Protein AF-A0A8E1W7G9-F1 (afdb_monomer_lite)

pLDDT: mean 85.46, std 12.05, range [45.72, 98.06]

Organism: NCBI:txid2576905

Radius of gyration: 17.55 Å; chains: 1; bounding box: 37×43×34 Å

Sequence (128 aa):
MPQLGGVRKCSQKAKGWPQDSWRAKEFGDQQYVHAIGFNVNEDTRITRDSAYSMGGQRIPTYPIYEWGWSRQDCIDYLYRELGVVWPKSCCRHCPYAGCQAGWPEQLARFATLPTEAAQHIIDEYVCL

Secondary structure (DSSP, 8-state):
------S-HHHIIIIIHHHHHHHHHHTTT--EEEE----TT-HHHHHHHHT--TTTTEEEE-HHHHTT--HHHHHHHHHHHHSS-PPPP--TT-TT---GGGHHHHHHHHHH-HHHHHHHHHHHHHH-

Structure (mmCIF, N/CA/C/O backbone):
data_AF-A0A8E1W7G9-F1
#
_entry.id   AF-A0A8E1W7G9-F1
#
loop_
_atom_site.group_PDB
_atom_site.id
_atom_site.type_symbol
_atom_site.label_atom_id
_atom_site.label_alt_id
_atom_site.label_comp_id
_atom_site.label_asym_id
_atom_site.label_entity_id
_atom_site.label_seq_id
_atom_site.pdbx_PDB_ins_code
_atom_site.Cartn_x
_atom_site.Cartn_y
_atom_site.Cartn_z
_atom_site.occupancy
_atom_site.B_iso_or_equiv
_atom_site.auth_seq_id
_atom_site.auth_comp_id
_atom_site.auth_asym_id
_atom_site.auth_atom_id
_atom_site.pdbx_PDB_model_num
ATOM 1 N N . MET A 1 1 ? 8.534 -22.948 7.231 1.00 45.72 1 MET A N 1
ATOM 2 C CA . MET A 1 1 ? 8.247 -22.593 5.828 1.00 45.72 1 MET A CA 1
ATOM 3 C C . MET A 1 1 ? 9.268 -21.547 5.430 1.00 45.72 1 MET A C 1
ATOM 5 O O . MET A 1 1 ? 9.311 -20.542 6.139 1.00 45.72 1 MET A O 1
ATOM 9 N N . PRO A 1 2 ? 10.141 -21.777 4.435 1.00 47.91 2 PRO A N 1
ATOM 10 C CA . PRO A 1 2 ? 11.004 -20.705 3.957 1.00 47.91 2 PRO A CA 1
ATOM 11 C C . PRO A 1 2 ? 10.115 -19.537 3.503 1.00 47.91 2 PRO A C 1
ATOM 13 O O . PRO A 1 2 ? 8.988 -19.739 3.077 1.00 47.91 2 PRO A O 1
ATOM 16 N N . GLN A 1 3 ? 10.561 -18.314 3.762 1.00 60.53 3 GLN A N 1
ATOM 17 C CA . GLN A 1 3 ? 9.898 -17.063 3.371 1.00 60.53 3 GLN A CA 1
ATOM 18 C C . GLN A 1 3 ? 10.982 -16.095 2.887 1.00 60.53 3 GLN A C 1
ATOM 20 O O . GLN A 1 3 ? 10.979 -14.905 3.212 1.00 60.53 3 GLN A O 1
ATOM 25 N N . LEU A 1 4 ? 11.994 -16.619 2.187 1.00 54.44 4 LEU A N 1
ATOM 26 C CA . LEU A 1 4 ? 13.145 -15.828 1.763 1.00 54.44 4 LEU A CA 1
ATOM 27 C C . LEU A 1 4 ? 12.747 -15.014 0.535 1.00 54.44 4 LEU A C 1
ATOM 29 O O . LEU A 1 4 ? 13.006 -15.370 -0.612 1.00 54.44 4 LEU A O 1
ATOM 33 N N . GLY A 1 5 ? 12.083 -13.891 0.797 1.00 56.75 5 GLY A N 1
ATOM 34 C CA . GLY A 1 5 ? 11.825 -12.874 -0.203 1.00 56.75 5 GLY A CA 1
ATOM 35 C C . GLY A 1 5 ? 13.154 -12.320 -0.706 1.00 56.75 5 GLY A C 1
ATOM 36 O O . GLY A 1 5 ? 13.765 -11.490 -0.039 1.00 56.75 5 GLY A O 1
ATOM 37 N N . GLY A 1 6 ? 13.590 -12.781 -1.881 1.00 63.56 6 GLY A N 1
ATOM 38 C CA . GLY A 1 6 ? 14.741 -12.232 -2.599 1.00 63.56 6 GLY A CA 1
ATOM 39 C C . GLY A 1 6 ? 14.489 -10.796 -3.083 1.00 63.56 6 GLY A C 1
ATOM 40 O O . GLY A 1 6 ? 13.800 -9.999 -2.449 1.00 63.56 6 GLY A O 1
ATOM 41 N N . VAL A 1 7 ? 14.971 -10.438 -4.275 1.00 69.00 7 VAL A N 1
ATOM 42 C CA . VAL A 1 7 ? 14.906 -9.053 -4.808 1.00 69.00 7 VAL A CA 1
ATOM 43 C C . VAL A 1 7 ? 13.499 -8.570 -5.236 1.00 69.00 7 VAL A C 1
ATOM 45 O O . VAL A 1 7 ? 13.355 -7.643 -6.030 1.00 69.00 7 VAL A O 1
ATOM 48 N N . ARG A 1 8 ? 12.427 -9.193 -4.723 1.00 76.00 8 ARG A N 1
ATOM 49 C CA . ARG A 1 8 ? 11.014 -8.800 -4.908 1.00 76.00 8 ARG A CA 1
ATOM 50 C C . ARG A 1 8 ? 10.571 -8.657 -6.376 1.00 76.00 8 ARG A C 1
ATOM 52 O O . ARG A 1 8 ? 9.689 -7.849 -6.675 1.00 76.00 8 ARG A O 1
ATOM 59 N N . LYS A 1 9 ? 11.128 -9.469 -7.288 1.00 78.62 9 LYS A N 1
ATOM 60 C CA . LYS A 1 9 ? 10.848 -9.422 -8.743 1.00 78.62 9 LYS A CA 1
ATOM 61 C C . LYS A 1 9 ? 9.352 -9.503 -9.066 1.00 78.62 9 LYS A C 1
ATOM 63 O O . LYS A 1 9 ? 8.875 -8.754 -9.911 1.00 78.62 9 LYS A O 1
ATOM 68 N N . CYS A 1 10 ? 8.604 -10.364 -8.367 1.00 80.19 10 CYS A N 1
ATOM 69 C CA . CYS A 1 10 ? 7.154 -10.491 -8.551 1.00 80.19 10 CYS A CA 1
ATOM 70 C C . CYS A 1 10 ? 6.424 -9.173 -8.245 1.00 80.19 10 CYS A C 1
ATOM 72 O O . CYS A 1 10 ? 5.656 -8.690 -9.069 1.00 80.19 10 CYS A O 1
ATOM 74 N N . SER A 1 11 ? 6.724 -8.527 -7.112 1.00 81.75 11 SER A N 1
ATOM 75 C CA . SER A 1 11 ? 6.103 -7.243 -6.764 1.00 81.75 11 SER A CA 1
ATOM 76 C C . SER A 1 11 ? 6.441 -6.147 -7.776 1.00 81.75 11 SER A C 1
ATOM 78 O O . SER A 1 11 ? 5.577 -5.336 -8.097 1.00 81.75 11 SER A O 1
ATOM 80 N N . GLN A 1 12 ? 7.672 -6.121 -8.295 1.00 85.06 12 GLN A N 1
ATOM 81 C CA . GLN A 1 12 ? 8.062 -5.157 -9.326 1.00 85.06 12 GLN A CA 1
ATOM 82 C C . GLN A 1 12 ? 7.280 -5.387 -10.626 1.00 85.06 12 GLN A C 1
ATOM 84 O O . GLN A 1 12 ? 6.678 -4.453 -11.141 1.00 85.06 12 GLN A O 1
ATOM 89 N N . LYS A 1 13 ? 7.204 -6.631 -11.114 1.00 87.00 13 LYS A N 1
ATOM 90 C CA . LYS A 1 13 ? 6.499 -6.968 -12.363 1.00 87.00 13 LYS A CA 1
ATOM 91 C C . LYS A 1 13 ? 4.979 -6.834 -12.267 1.00 87.00 13 LYS A C 1
ATOM 93 O O . LYS A 1 13 ? 4.358 -6.357 -13.204 1.00 87.00 13 LYS A O 1
ATOM 98 N N . ALA A 1 14 ? 4.378 -7.271 -11.162 1.00 86.81 14 ALA A N 1
ATOM 99 C CA . ALA A 1 14 ? 2.923 -7.357 -11.021 1.00 86.81 14 ALA A CA 1
ATOM 100 C C . ALA A 1 14 ? 2.285 -6.105 -10.400 1.00 86.81 14 ALA A C 1
ATOM 102 O O . ALA A 1 14 ? 1.073 -5.935 -10.489 1.00 86.81 14 ALA A O 1
ATOM 103 N N . LYS A 1 15 ? 3.071 -5.243 -9.737 1.00 86.69 15 LYS A N 1
ATOM 104 C CA . LYS A 1 15 ? 2.570 -4.003 -9.119 1.00 86.69 15 LYS A CA 1
ATOM 105 C C . LYS A 1 15 ? 3.291 -2.773 -9.644 1.00 86.69 15 LYS A C 1
ATOM 107 O O . LYS A 1 15 ? 2.623 -1.864 -10.111 1.00 86.69 15 LYS A O 1
ATOM 112 N N . GLY A 1 16 ? 4.625 -2.764 -9.578 1.00 90.06 16 GLY A N 1
ATOM 113 C CA . GLY A 1 16 ? 5.439 -1.616 -9.991 1.00 90.06 16 GLY A CA 1
ATOM 114 C C . GLY A 1 16 ? 5.206 -1.252 -11.455 1.00 90.06 16 GLY A C 1
ATOM 115 O O . GLY A 1 16 ? 4.624 -0.214 -11.742 1.00 90.06 16 GLY A O 1
ATOM 116 N N . TRP A 1 17 ? 5.543 -2.167 -12.366 1.00 93.56 17 TRP A N 1
ATOM 117 C CA . TRP A 1 17 ? 5.480 -1.926 -13.808 1.00 93.56 17 TRP A CA 1
ATOM 118 C C . TRP A 1 17 ? 4.085 -1.516 -14.319 1.00 93.56 17 TRP A C 1
ATOM 120 O O . TRP A 1 17 ? 4.011 -0.522 -15.041 1.00 93.56 17 TRP A O 1
ATOM 130 N N . PRO A 1 18 ? 2.968 -2.178 -13.942 1.00 95.50 18 PRO A N 1
ATOM 131 C CA . PRO A 1 18 ? 1.643 -1.745 -14.380 1.00 95.50 18 PRO A CA 1
ATOM 132 C C . PRO A 1 18 ? 1.268 -0.359 -13.853 1.00 95.50 18 PRO A C 1
ATOM 134 O O . PRO A 1 18 ? 0.684 0.433 -14.586 1.00 95.50 18 PRO A O 1
ATOM 137 N N . GLN A 1 19 ? 1.620 -0.046 -12.601 1.00 92.44 19 GLN A N 1
ATOM 138 C CA . GLN A 1 19 ? 1.343 1.267 -12.025 1.00 92.44 19 GLN A CA 1
ATOM 139 C C . GLN A 1 19 ? 2.187 2.366 -12.677 1.00 92.44 19 GLN A C 1
ATOM 141 O O . GLN A 1 19 ? 1.657 3.437 -12.959 1.00 92.44 19 GLN A O 1
ATOM 146 N N . ASP A 1 20 ? 3.472 2.108 -12.932 1.00 91.88 20 ASP A N 1
ATOM 147 C CA . ASP A 1 20 ? 4.364 3.039 -13.632 1.00 91.88 20 ASP A CA 1
ATOM 148 C C . ASP A 1 20 ? 3.878 3.293 -15.060 1.00 91.88 20 ASP A C 1
ATOM 150 O O . ASP A 1 20 ? 3.749 4.443 -15.473 1.00 91.88 20 ASP A O 1
ATOM 154 N N . SER A 1 21 ? 3.527 2.227 -15.784 1.00 94.75 21 SER A N 1
ATOM 155 C CA . SER A 1 21 ? 3.038 2.309 -17.165 1.00 94.75 21 SER A CA 1
ATOM 156 C C . SER A 1 21 ? 1.725 3.080 -17.257 1.00 94.75 21 SER A C 1
ATOM 158 O O . SER A 1 21 ? 1.566 3.936 -18.124 1.00 94.75 21 SER A O 1
ATOM 160 N N . TRP A 1 22 ? 0.785 2.800 -16.350 1.00 95.81 22 TRP A N 1
ATOM 161 C CA . TRP A 1 22 ? -0.486 3.514 -16.294 1.00 95.81 22 TRP A CA 1
ATOM 162 C C . TRP A 1 22 ? -0.278 4.990 -15.948 1.00 95.81 22 TRP A C 1
ATOM 164 O O . TRP A 1 22 ? -0.779 5.849 -16.661 1.00 95.81 22 TRP A O 1
ATOM 174 N N . ARG A 1 23 ? 0.532 5.310 -14.930 1.00 92.06 23 ARG A N 1
ATOM 175 C CA . ARG A 1 23 ? 0.832 6.707 -14.574 1.00 92.06 23 ARG A CA 1
ATOM 176 C C . ARG A 1 23 ? 1.467 7.483 -15.723 1.00 92.06 23 ARG A C 1
ATOM 178 O O . ARG A 1 23 ? 1.038 8.598 -15.994 1.00 92.06 23 ARG A O 1
ATOM 185 N N . ALA A 1 24 ? 2.460 6.899 -16.395 1.00 91.75 24 ALA A N 1
ATOM 186 C CA . ALA A 1 24 ? 3.127 7.537 -17.527 1.00 91.75 24 ALA A CA 1
ATOM 187 C C . ALA A 1 24 ? 2.144 7.829 -18.670 1.00 91.75 24 ALA A C 1
ATOM 189 O O . ALA A 1 24 ? 2.229 8.875 -19.304 1.00 91.75 24 ALA A O 1
ATOM 190 N N . LYS A 1 25 ? 1.188 6.923 -18.902 1.00 95.56 25 LYS A N 1
ATOM 191 C CA . LYS A 1 25 ? 0.142 7.100 -19.908 1.00 95.56 25 LYS A CA 1
ATOM 192 C C . LYS A 1 25 ? -0.883 8.168 -19.514 1.00 95.56 25 LYS A C 1
ATOM 194 O O . LYS A 1 25 ? -1.246 8.977 -20.359 1.00 95.56 25 LYS A O 1
ATOM 199 N N . GLU A 1 26 ? -1.382 8.137 -18.281 1.00 95.75 26 GLU A N 1
ATOM 200 C CA . GLU A 1 26 ? -2.510 8.983 -17.872 1.00 95.75 26 GLU A CA 1
ATOM 201 C C . GLU A 1 26 ? -2.089 10.399 -17.464 1.00 95.75 26 GLU A C 1
ATOM 203 O O . GLU A 1 26 ? -2.806 11.352 -17.752 1.00 95.75 26 GLU A O 1
ATOM 208 N N . PHE A 1 27 ? -0.936 10.554 -16.806 1.00 93.19 27 PHE A N 1
ATOM 209 C CA . PHE A 1 27 ? -0.477 11.852 -16.298 1.00 93.19 27 PHE A CA 1
ATOM 210 C C . PHE A 1 27 ? 0.701 12.428 -17.087 1.00 93.19 27 PHE A C 1
ATOM 212 O O . PHE A 1 27 ? 0.868 13.646 -17.123 1.00 93.19 27 PHE A O 1
ATOM 219 N N . GLY A 1 28 ? 1.523 11.589 -17.728 1.00 90.81 28 GLY A N 1
ATOM 220 C CA . GLY A 1 28 ? 2.761 12.041 -18.367 1.00 90.81 28 GLY A CA 1
ATOM 221 C C . GLY A 1 28 ? 3.633 12.830 -17.383 1.00 90.81 28 GLY A C 1
ATOM 222 O O . GLY A 1 28 ? 3.946 12.340 -16.298 1.00 90.81 28 GLY A O 1
ATOM 223 N N . ASP A 1 29 ? 3.972 14.069 -17.744 1.00 91.31 29 ASP A N 1
ATOM 224 C CA . ASP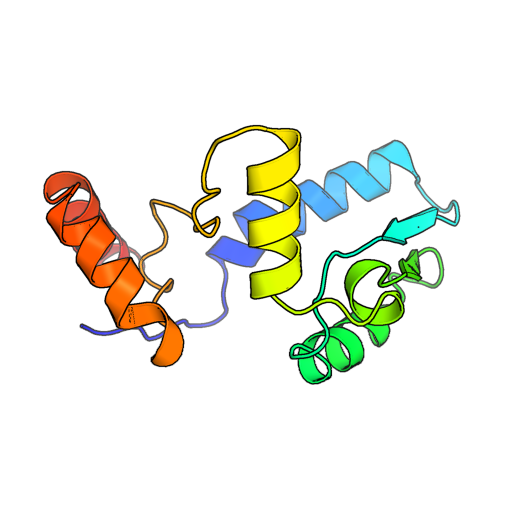 A 1 29 ? 4.773 14.981 -16.915 1.00 91.31 29 ASP A CA 1
ATOM 225 C C . ASP A 1 29 ? 3.947 15.850 -15.950 1.00 91.31 29 ASP A C 1
ATOM 227 O O . ASP A 1 29 ? 4.499 16.696 -15.243 1.00 91.31 29 ASP A O 1
ATOM 231 N N . GLN A 1 30 ? 2.624 15.681 -15.909 1.00 94.38 30 GLN A N 1
ATOM 232 C CA . GLN A 1 30 ? 1.762 16.479 -15.041 1.00 94.38 30 GLN A CA 1
ATOM 233 C C . GLN A 1 30 ? 1.951 16.111 -13.569 1.00 94.38 30 GLN A C 1
ATOM 235 O O . GLN A 1 30 ? 2.142 14.948 -13.208 1.00 94.38 30 GLN A O 1
ATOM 240 N N . GLN A 1 31 ? 1.834 17.116 -12.700 1.00 94.81 31 GLN A N 1
ATOM 241 C CA . GLN A 1 31 ? 1.773 16.872 -11.266 1.00 94.81 31 GLN A CA 1
ATOM 242 C C . GLN A 1 31 ? 0.440 16.232 -10.875 1.00 94.81 31 GLN A C 1
ATOM 244 O O . GLN A 1 31 ? -0.613 16.603 -11.391 1.00 94.81 31 GLN A O 1
ATOM 249 N N . TYR A 1 32 ? 0.479 15.301 -9.923 1.00 94.25 32 TYR A N 1
ATOM 250 C CA . TYR A 1 32 ? -0.709 14.608 -9.434 1.00 94.25 32 TYR A CA 1
ATOM 251 C C . TYR A 1 32 ? -0.644 14.356 -7.929 1.00 94.25 32 TYR A C 1
ATOM 253 O O . TYR A 1 32 ? 0.418 14.091 -7.356 1.00 94.25 32 TYR A O 1
ATOM 261 N N . VAL A 1 33 ? -1.816 14.391 -7.293 1.00 94.50 33 VAL A N 1
ATOM 262 C CA . VAL A 1 33 ? -1.981 13.985 -5.896 1.00 94.50 33 VAL A CA 1
ATOM 263 C C . VAL A 1 33 ? -2.076 12.467 -5.830 1.00 94.50 33 VAL A C 1
ATOM 265 O O . VAL A 1 33 ? -2.894 11.851 -6.510 1.00 94.50 33 V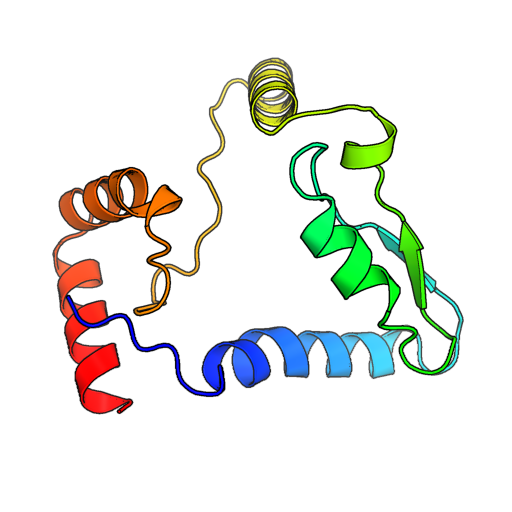AL A O 1
ATOM 268 N N . HIS A 1 34 ? -1.250 11.857 -4.986 1.00 95.06 34 HIS A N 1
ATOM 269 C CA . HIS A 1 34 ? -1.257 10.421 -4.746 1.00 95.06 34 HIS A CA 1
ATOM 270 C C . HIS A 1 34 ? -1.605 10.146 -3.283 1.00 95.06 34 HIS A C 1
ATOM 272 O O . HIS A 1 34 ? -0.723 10.092 -2.425 1.00 95.06 34 HIS A O 1
ATOM 278 N N . ALA A 1 35 ? -2.896 9.940 -3.022 1.00 96.50 35 ALA A N 1
ATOM 279 C CA . ALA A 1 35 ? -3.391 9.569 -1.704 1.00 96.50 35 ALA A CA 1
ATOM 280 C C . ALA A 1 35 ? -3.103 8.092 -1.402 1.00 96.50 35 ALA A C 1
ATOM 282 O O . ALA A 1 35 ? -3.504 7.207 -2.162 1.00 96.50 35 ALA A O 1
ATOM 283 N N . ILE A 1 36 ? -2.432 7.818 -0.281 1.00 95.88 36 ILE A N 1
ATOM 284 C CA . ILE A 1 36 ? -2.142 6.458 0.190 1.00 95.88 36 ILE A CA 1
ATOM 285 C C . ILE A 1 36 ? -2.705 6.261 1.600 1.00 95.88 36 ILE A C 1
ATOM 287 O O . ILE A 1 36 ? -2.426 7.027 2.518 1.00 95.88 36 ILE A O 1
ATOM 291 N N . GLY A 1 37 ? -3.480 5.191 1.786 1.00 95.25 37 GLY A N 1
ATOM 292 C CA . GLY A 1 37 ? -4.140 4.859 3.052 1.00 95.25 37 GLY A CA 1
ATOM 293 C C . GLY A 1 37 ? -3.239 4.163 4.076 1.00 95.25 37 GLY A C 1
ATOM 294 O O . GLY A 1 37 ? -3.554 3.049 4.490 1.00 95.25 37 GLY A O 1
ATOM 295 N N . PHE A 1 38 ? -2.119 4.780 4.464 1.00 96.69 38 PHE A N 1
ATOM 296 C CA . PHE A 1 38 ? -1.358 4.343 5.642 1.00 96.69 38 PHE A CA 1
ATOM 297 C C . PHE A 1 38 ? -2.063 4.787 6.925 1.00 96.69 38 PHE A C 1
ATOM 299 O O . PHE A 1 38 ? -2.553 5.909 6.994 1.00 96.69 38 PHE A O 1
ATOM 306 N N . ASN A 1 39 ? -2.121 3.906 7.924 1.00 96.19 39 ASN A N 1
ATOM 307 C CA . ASN A 1 39 ? -2.718 4.209 9.229 1.00 96.19 39 ASN A CA 1
ATOM 308 C C . ASN A 1 39 ? -1.681 4.773 10.217 1.00 96.19 39 ASN A C 1
ATOM 310 O O . ASN A 1 39 ? -0.482 4.746 9.939 1.00 96.19 39 ASN A O 1
ATOM 314 N N . VAL A 1 40 ? -2.124 5.247 11.386 1.00 97.44 40 VAL A N 1
ATOM 315 C CA . VAL A 1 40 ? -1.244 5.882 12.396 1.00 97.44 40 VAL A CA 1
ATOM 316 C C . VAL A 1 40 ? -0.071 5.025 12.867 1.00 97.44 40 VAL A C 1
ATOM 318 O O . VAL A 1 40 ? 0.949 5.563 13.280 1.00 97.44 40 VAL A O 1
ATOM 321 N N . ASN A 1 41 ? 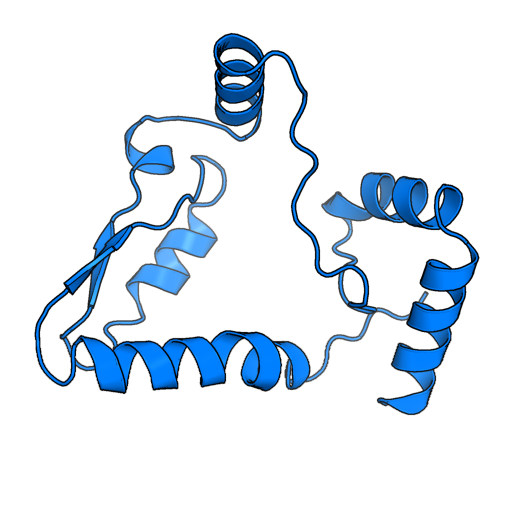-0.171 3.700 12.760 1.00 96.06 41 ASN A N 1
ATOM 322 C CA . ASN A 1 41 ? 0.884 2.773 13.176 1.00 96.06 41 ASN A CA 1
ATOM 323 C C . ASN A 1 41 ? 1.882 2.445 12.043 1.00 96.06 41 ASN A C 1
ATOM 325 O O . ASN A 1 41 ? 2.573 1.428 12.104 1.00 96.06 41 ASN A O 1
ATOM 329 N N . GLU A 1 42 ? 1.913 3.235 10.964 1.00 94.81 42 GLU A N 1
ATOM 330 C CA . GLU A 1 42 ? 2.708 2.976 9.753 1.00 94.81 42 GLU A CA 1
ATOM 331 C C . GLU A 1 42 ? 3.663 4.129 9.380 1.00 94.81 42 GLU A C 1
ATOM 333 O O . GLU A 1 42 ? 4.007 4.302 8.207 1.00 94.81 42 GLU A O 1
ATOM 338 N N . ASP A 1 43 ? 4.146 4.887 10.367 1.00 95.12 43 ASP A N 1
ATOM 339 C CA . ASP A 1 43 ? 5.055 6.038 10.211 1.00 95.12 43 ASP A CA 1
ATOM 340 C C . ASP A 1 43 ? 6.303 5.715 9.362 1.00 95.12 43 ASP A C 1
ATOM 342 O O . ASP A 1 43 ? 6.692 6.461 8.456 1.00 95.12 43 ASP A O 1
ATOM 346 N N . THR A 1 44 ? 6.893 4.539 9.581 1.00 95.06 44 THR A N 1
ATOM 347 C CA . THR A 1 44 ? 8.082 4.090 8.847 1.00 95.06 44 THR A CA 1
ATOM 348 C C . THR A 1 44 ? 7.791 3.865 7.363 1.00 95.06 44 THR A C 1
ATOM 350 O O . THR A 1 44 ? 8.669 4.051 6.514 1.00 95.06 44 THR A O 1
ATOM 353 N N . ARG A 1 45 ? 6.554 3.477 7.019 1.00 93.88 45 ARG A N 1
ATOM 354 C CA . ARG A 1 45 ? 6.113 3.309 5.628 1.00 93.88 45 ARG A CA 1
ATOM 355 C C . ARG A 1 45 ? 5.885 4.661 4.970 1.00 93.88 45 ARG A C 1
ATOM 357 O O . ARG A 1 45 ? 6.315 4.819 3.834 1.00 93.88 45 ARG A O 1
ATOM 364 N N . ILE A 1 46 ? 5.291 5.612 5.690 1.00 96.56 46 ILE A N 1
ATOM 365 C CA . ILE A 1 46 ? 5.108 6.997 5.233 1.00 96.56 46 ILE A CA 1
ATOM 366 C C . ILE A 1 46 ? 6.461 7.642 4.939 1.00 96.56 46 ILE A C 1
ATOM 368 O O . ILE A 1 46 ? 6.658 8.184 3.859 1.00 96.56 46 ILE A O 1
ATOM 372 N N . THR A 1 47 ? 7.421 7.513 5.857 1.00 95.62 47 THR A N 1
ATOM 373 C CA . THR A 1 47 ? 8.771 8.078 5.700 1.00 95.62 47 THR A CA 1
ATOM 374 C C . THR A 1 47 ? 9.486 7.509 4.476 1.00 95.62 47 THR A C 1
ATOM 376 O O . THR A 1 47 ? 10.140 8.227 3.726 1.00 95.62 47 THR A O 1
ATOM 379 N N . ARG A 1 48 ? 9.358 6.197 4.244 1.00 94.12 48 ARG A N 1
ATOM 380 C CA . ARG A 1 48 ? 9.930 5.563 3.054 1.00 94.12 48 ARG A CA 1
ATOM 381 C C . ARG A 1 48 ? 9.214 6.002 1.779 1.00 94.12 48 ARG A C 1
ATOM 383 O O . ARG A 1 48 ? 9.867 6.190 0.762 1.00 94.12 48 ARG A O 1
ATOM 390 N N . ASP A 1 49 ? 7.892 6.108 1.819 1.00 94.81 49 ASP A N 1
ATOM 391 C CA . ASP A 1 49 ? 7.076 6.473 0.665 1.00 94.81 49 ASP A CA 1
ATOM 392 C C . ASP A 1 49 ? 7.282 7.934 0.237 1.00 94.81 49 ASP A C 1
ATOM 394 O O . ASP A 1 49 ? 7.408 8.216 -0.956 1.00 94.81 49 ASP A O 1
ATOM 398 N N . SER A 1 50 ? 7.396 8.852 1.200 1.00 92.31 50 SER A N 1
ATOM 399 C CA . SER A 1 50 ? 7.602 10.281 0.949 1.00 92.31 50 SER A CA 1
ATOM 400 C C . SER A 1 50 ? 8.951 10.586 0.298 1.00 92.31 50 SER A C 1
ATOM 402 O O . SER A 1 50 ? 9.071 11.581 -0.413 1.00 92.31 50 SER A O 1
ATOM 404 N N . ALA A 1 51 ? 9.946 9.712 0.471 1.00 91.00 51 ALA A N 1
ATOM 405 C CA . ALA A 1 51 ? 11.236 9.823 -0.203 1.00 91.00 51 ALA A CA 1
ATOM 406 C C . ALA A 1 51 ? 11.151 9.588 -1.728 1.00 91.00 51 ALA A C 1
ATOM 408 O O . ALA A 1 51 ? 12.081 9.942 -2.455 1.00 91.00 51 ALA A O 1
ATOM 409 N N . TYR A 1 52 ? 10.054 9.013 -2.239 1.00 86.88 52 TYR A N 1
ATOM 410 C CA . TYR A 1 52 ? 9.851 8.797 -3.673 1.00 86.88 52 TYR A CA 1
ATOM 411 C C . TYR A 1 52 ? 9.101 9.970 -4.318 1.00 86.88 52 TYR A C 1
ATOM 413 O O . TYR A 1 52 ? 7.868 10.029 -4.307 1.00 86.88 52 TYR A O 1
ATOM 421 N N . SER A 1 53 ? 9.857 10.872 -4.950 1.00 79.12 53 SER A N 1
ATOM 422 C CA . SER A 1 53 ? 9.326 12.048 -5.660 1.00 79.12 53 SER A CA 1
ATOM 423 C C . SER A 1 53 ? 8.883 11.771 -7.103 1.00 79.12 53 SER A C 1
ATOM 425 O O . SER A 1 53 ? 8.204 12.600 -7.705 1.00 79.12 53 SER A O 1
ATOM 427 N N . MET A 1 54 ? 9.254 10.615 -7.671 1.00 82.06 54 MET A N 1
ATOM 428 C CA . MET A 1 54 ? 8.951 10.206 -9.054 1.00 82.06 54 MET A CA 1
ATOM 429 C C . MET A 1 54 ? 9.359 11.230 -10.127 1.00 82.06 54 MET A C 1
ATOM 431 O O . MET A 1 54 ? 8.707 11.286 -11.155 1.00 82.06 54 MET A O 1
ATOM 435 N N . GLY A 1 55 ? 10.421 12.014 -9.898 1.00 80.81 55 GLY A N 1
ATOM 436 C CA . GLY A 1 55 ? 10.843 13.101 -10.798 1.00 80.81 55 GLY A CA 1
ATOM 437 C C . GLY A 1 55 ? 10.247 14.476 -10.459 1.00 80.81 55 GLY A C 1
ATOM 438 O O . GLY A 1 55 ? 10.517 15.444 -11.161 1.00 80.81 55 GLY A O 1
ATOM 439 N N . GLY A 1 56 ? 9.483 14.581 -9.364 1.00 85.81 56 GLY A N 1
ATOM 440 C CA . GLY A 1 56 ? 8.837 15.816 -8.899 1.00 85.81 56 GLY A CA 1
ATOM 441 C C . GLY A 1 56 ? 7.355 15.937 -9.273 1.00 85.81 56 GLY A C 1
ATOM 442 O O . GLY A 1 56 ? 6.683 16.867 -8.827 1.00 85.81 56 GLY A O 1
ATOM 443 N N . GLN A 1 57 ? 6.823 14.993 -10.053 1.00 91.25 57 GLN A N 1
ATOM 444 C CA . GLN A 1 57 ? 5.419 14.954 -10.471 1.00 91.25 57 GLN A CA 1
ATOM 445 C C . GLN A 1 57 ? 4.488 14.500 -9.338 1.00 91.25 57 GLN A C 1
ATOM 447 O O . GLN A 1 57 ? 3.320 14.880 -9.286 1.00 91.25 57 GLN A O 1
ATOM 452 N N . ARG A 1 58 ? 4.979 13.665 -8.419 1.00 93.88 58 ARG A N 1
ATOM 453 C CA . ARG A 1 58 ? 4.140 13.059 -7.383 1.00 93.88 58 ARG A CA 1
ATOM 454 C C . ARG A 1 58 ? 4.026 13.954 -6.149 1.00 93.88 58 ARG A C 1
ATOM 456 O O . ARG A 1 58 ? 5.031 14.244 -5.508 1.00 93.88 58 ARG A O 1
ATOM 463 N N . ILE A 1 59 ? 2.791 14.255 -5.747 1.00 95.00 59 ILE A N 1
ATOM 464 C CA . ILE A 1 59 ? 2.457 14.931 -4.487 1.00 95.00 59 ILE A CA 1
ATOM 465 C C . ILE A 1 59 ? 1.786 13.906 -3.550 1.00 95.00 59 ILE A C 1
ATOM 467 O O . ILE A 1 59 ? 0.597 13.619 -3.715 1.00 95.00 59 ILE A O 1
ATOM 471 N N . PRO A 1 60 ? 2.520 13.280 -2.611 1.00 95.56 60 PRO A N 1
ATOM 472 C CA . PRO A 1 60 ? 1.943 12.291 -1.700 1.00 95.56 60 PRO A CA 1
ATOM 473 C C . PRO A 1 60 ? 1.023 12.924 -0.649 1.00 95.56 60 PRO A C 1
ATOM 475 O O . PRO A 1 60 ? 1.353 13.970 -0.094 1.00 95.56 60 PRO A O 1
ATOM 478 N N . THR A 1 61 ? -0.081 12.248 -0.318 1.00 97.06 61 THR A N 1
ATOM 479 C CA . THR A 1 61 ? -0.938 12.577 0.840 1.00 97.06 61 THR A CA 1
ATOM 480 C C . THR A 1 61 ? -1.310 11.314 1.619 1.00 97.06 61 THR A C 1
ATOM 482 O O . THR A 1 61 ? -1.392 10.226 1.036 1.00 97.06 61 THR A O 1
ATOM 485 N N . TYR A 1 62 ? -1.549 11.437 2.934 1.00 97.62 62 TYR A N 1
ATOM 486 C CA . TYR A 1 62 ? -1.792 10.283 3.814 1.00 97.62 62 TYR A CA 1
ATOM 487 C C . TYR A 1 62 ? -3.040 10.474 4.693 1.00 97.62 62 TYR A C 1
ATOM 489 O O . TYR A 1 62 ? -2.927 10.551 5.918 1.00 97.62 62 TYR A O 1
ATOM 497 N N . PRO A 1 63 ? -4.256 10.502 4.110 1.00 97.94 63 PRO A N 1
ATOM 498 C CA . PRO A 1 63 ? -5.455 10.943 4.828 1.00 97.94 63 PRO A CA 1
ATOM 499 C C . PRO A 1 63 ? -5.781 10.124 6.082 1.00 97.94 63 PRO A C 1
ATOM 501 O O . PRO A 1 63 ? -6.116 10.682 7.116 1.00 97.94 63 PRO A O 1
ATOM 504 N N . ILE A 1 64 ? -5.643 8.795 6.021 1.00 97.81 64 ILE A N 1
ATOM 505 C CA . ILE A 1 64 ? -5.960 7.911 7.158 1.00 97.81 64 ILE A CA 1
ATOM 506 C C . ILE A 1 64 ? -5.017 8.169 8.345 1.00 97.81 64 ILE A C 1
ATOM 508 O O . ILE A 1 64 ? -5.448 8.150 9.497 1.00 97.81 64 ILE A O 1
ATOM 512 N N . TYR A 1 65 ? -3.745 8.450 8.065 1.00 98.00 65 TYR A N 1
ATOM 513 C CA . TYR A 1 65 ? -2.772 8.845 9.077 1.00 98.00 65 TYR A CA 1
ATOM 514 C C . TYR A 1 65 ? -3.109 10.226 9.651 1.00 98.00 65 TYR A C 1
ATOM 516 O O . TYR A 1 65 ? -3.139 10.392 10.867 1.00 98.00 65 TYR A O 1
ATOM 524 N N . GLU A 1 66 ? -3.416 11.197 8.786 1.00 97.31 66 GLU A N 1
ATOM 525 C CA . GLU A 1 66 ? -3.793 12.566 9.170 1.00 97.31 66 GLU A CA 1
ATOM 526 C C . GLU A 1 66 ? -5.066 12.606 10.031 1.00 97.31 66 GLU A C 1
ATOM 528 O O . GLU A 1 66 ? -5.173 13.425 10.941 1.00 97.31 66 GLU A O 1
ATOM 533 N N . TRP A 1 67 ? -6.012 11.693 9.797 1.00 97.62 67 TRP A N 1
ATOM 534 C CA . TRP A 1 67 ? -7.225 11.546 10.608 1.00 97.62 67 TRP A CA 1
ATOM 535 C C . TRP A 1 67 ? -6.982 10.893 11.969 1.00 97.62 67 TRP A C 1
ATOM 537 O O . TRP A 1 67 ? -7.899 10.833 12.787 1.00 97.62 67 TRP A O 1
ATOM 547 N N . GLY A 1 68 ? -5.778 10.382 12.227 1.00 97.88 68 GLY A N 1
ATOM 548 C CA . GLY A 1 68 ? -5.474 9.689 13.470 1.00 97.88 68 GLY A CA 1
ATOM 549 C C . GLY A 1 68 ? -6.031 8.261 13.531 1.00 97.88 68 GLY A C 1
ATOM 550 O O . GLY A 1 68 ? -6.151 7.708 14.620 1.00 97.88 68 GLY A O 1
ATOM 551 N N . TRP A 1 69 ? -6.389 7.653 12.394 1.00 98.06 69 TRP A N 1
ATOM 552 C CA . TRP A 1 69 ? -7.059 6.352 12.378 1.00 98.06 69 TRP A CA 1
ATOM 553 C C . TRP A 1 69 ? -6.070 5.194 12.428 1.00 98.06 69 TRP A C 1
ATOM 555 O O . TRP A 1 69 ? -5.110 5.115 11.656 1.00 98.06 69 TRP A O 1
ATOM 565 N N . SER A 1 70 ? -6.344 4.248 13.319 1.00 96.62 70 SER A N 1
ATOM 566 C C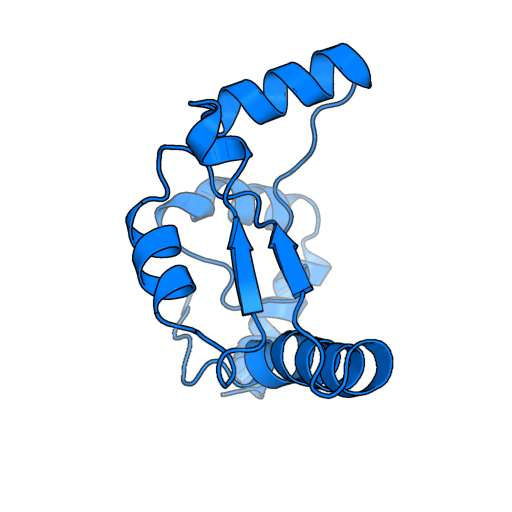A . SER A 1 70 ? -5.719 2.934 13.364 1.00 96.62 70 SER A CA 1
ATOM 567 C C . SER A 1 70 ? -6.372 1.971 12.370 1.00 96.62 70 SER A C 1
ATOM 569 O O . SER A 1 70 ? -7.385 2.254 11.728 1.00 96.62 70 SER A O 1
ATOM 571 N N . ARG A 1 71 ? -5.808 0.762 12.261 1.00 91.75 71 ARG A N 1
ATOM 572 C CA . ARG A 1 71 ? -6.447 -0.324 11.509 1.00 91.75 71 ARG A CA 1
ATOM 573 C C . ARG A 1 71 ? -7.843 -0.654 12.049 1.00 91.75 71 ARG A C 1
ATOM 575 O O . ARG A 1 71 ? -8.701 -1.010 11.245 1.00 91.75 71 ARG A O 1
ATOM 582 N N . GLN A 1 72 ? -8.042 -0.583 13.365 1.00 93.69 72 GLN A N 1
ATOM 583 C CA . GLN A 1 72 ? -9.323 -0.921 13.976 1.00 93.69 72 GLN A CA 1
ATOM 584 C C . GLN A 1 72 ? -10.380 0.125 13.623 1.00 93.69 72 GLN A C 1
ATOM 586 O O . GLN A 1 72 ? -11.448 -0.253 13.160 1.00 93.69 72 GLN A O 1
ATOM 591 N N . ASP A 1 73 ? -10.032 1.413 13.685 1.00 96.94 73 ASP A N 1
ATOM 592 C CA . ASP A 1 73 ? -10.941 2.506 13.306 1.00 96.94 73 ASP A CA 1
ATOM 593 C C . ASP A 1 73 ? -11.430 2.357 11.859 1.00 96.94 73 ASP A C 1
ATOM 595 O O . ASP A 1 73 ? -12.618 2.502 11.575 1.00 96.94 73 ASP A O 1
ATOM 599 N N . CYS A 1 74 ? -10.535 1.975 10.940 1.00 95.06 74 CYS A N 1
ATOM 600 C CA . CYS A 1 74 ? -10.904 1.682 9.555 1.00 95.06 74 CYS A CA 1
ATOM 601 C C . CYS A 1 74 ? -11.871 0.493 9.434 1.00 95.06 74 CYS A C 1
ATOM 603 O O . CYS A 1 74 ? -12.788 0.531 8.617 1.00 95.06 74 CYS A O 1
ATOM 605 N N . ILE A 1 75 ? -11.653 -0.581 10.200 1.00 94.31 75 ILE A N 1
ATOM 606 C CA . ILE A 1 75 ? -12.523 -1.766 10.175 1.00 94.31 75 ILE A CA 1
ATOM 607 C C . ILE A 1 75 ? -13.902 -1.416 10.736 1.00 94.31 75 ILE A C 1
ATOM 609 O O . ILE A 1 75 ? -14.905 -1.754 10.110 1.00 94.31 75 ILE A O 1
ATOM 613 N N . ASP A 1 76 ? -13.947 -0.707 11.861 1.00 96.06 76 ASP A N 1
ATOM 614 C CA . ASP A 1 76 ? -15.188 -0.302 12.521 1.00 96.06 76 ASP A CA 1
ATOM 615 C C . ASP A 1 76 ? -15.989 0.662 11.645 1.00 96.06 76 ASP A C 1
ATOM 617 O O . ASP A 1 76 ? -17.208 0.526 11.524 1.00 96.06 76 ASP A O 1
ATOM 621 N N . TYR A 1 77 ? -15.305 1.594 10.972 1.00 95.75 77 TYR A N 1
ATOM 622 C CA . TYR A 1 77 ? -15.911 2.469 9.974 1.00 95.75 77 TYR A CA 1
ATOM 623 C C . TYR A 1 77 ? -16.544 1.658 8.838 1.00 95.75 77 TYR A C 1
ATOM 625 O O . TYR A 1 77 ? -17.739 1.786 8.588 1.00 95.75 77 TYR A O 1
ATOM 633 N N . LEU A 1 78 ? -15.780 0.778 8.181 1.00 95.06 78 LEU A N 1
ATOM 634 C CA . LEU A 1 78 ? -16.296 -0.025 7.065 1.00 95.06 7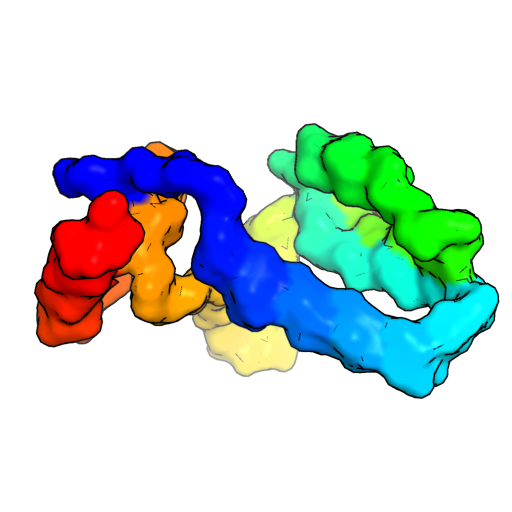8 LEU A CA 1
ATOM 635 C C . LEU A 1 78 ? -17.456 -0.931 7.491 1.00 95.06 78 LEU A C 1
ATOM 637 O O . LEU A 1 78 ? -18.425 -1.075 6.748 1.00 95.06 78 LEU A O 1
ATOM 641 N N . TYR A 1 79 ? -17.380 -1.516 8.686 1.00 96.50 79 TYR A N 1
ATOM 642 C CA . TYR A 1 79 ? -18.455 -2.343 9.221 1.00 96.50 79 TYR A CA 1
ATOM 643 C C . TYR A 1 79 ? -19.721 -1.527 9.481 1.00 96.50 79 TYR A C 1
ATOM 645 O O . TYR A 1 79 ? -20.810 -1.968 9.126 1.00 96.50 79 TYR A O 1
ATOM 653 N N . ARG A 1 80 ? -19.596 -0.323 10.048 1.00 97.75 80 ARG A N 1
ATOM 654 C CA . ARG A 1 80 ? -20.741 0.567 10.264 1.00 97.75 80 ARG A CA 1
ATOM 655 C C . ARG A 1 80 ? -21.406 0.974 8.950 1.00 97.75 80 ARG A C 1
ATOM 657 O O . ARG A 1 80 ? -22.630 0.966 8.879 1.00 97.75 80 ARG A O 1
ATOM 664 N N . GLU A 1 81 ? -20.619 1.319 7.935 1.00 97.38 81 GLU A N 1
ATOM 665 C CA . GLU A 1 81 ? -21.158 1.823 6.667 1.00 97.38 81 GLU A CA 1
ATOM 666 C C . GLU A 1 81 ? -21.719 0.713 5.767 1.00 97.38 81 GLU A C 1
ATOM 668 O O . GLU A 1 81 ? -22.663 0.941 5.014 1.00 97.38 81 GLU A O 1
ATOM 673 N N . LEU A 1 82 ? -21.139 -0.489 5.813 1.00 96.44 82 LEU A N 1
ATOM 674 C CA . LEU A 1 82 ? -21.416 -1.528 4.819 1.00 96.44 82 LEU A CA 1
ATOM 675 C C . LEU A 1 82 ? -21.878 -2.866 5.422 1.00 96.44 82 LEU A C 1
ATOM 677 O O . LEU A 1 82 ? -22.221 -3.786 4.681 1.00 96.44 82 LEU A O 1
ATOM 681 N N . GLY A 1 83 ? -21.872 -3.005 6.749 1.00 96.50 83 GLY A N 1
ATOM 682 C CA . GLY A 1 83 ? -22.387 -4.174 7.467 1.00 96.50 83 GLY A CA 1
ATOM 683 C C . GLY A 1 83 ? -21.552 -5.452 7.349 1.00 96.50 83 GLY A C 1
ATOM 684 O O . GLY A 1 83 ? -22.000 -6.504 7.802 1.00 96.50 83 GLY A O 1
ATOM 685 N N . VAL A 1 84 ? -20.355 -5.409 6.751 1.00 93.56 84 VAL A N 1
ATOM 686 C CA . VAL A 1 84 ? -19.470 -6.583 6.639 1.00 93.56 84 VAL A CA 1
ATOM 687 C C . VAL A 1 84 ? -18.043 -6.263 7.084 1.00 93.56 84 VAL A C 1
ATOM 689 O O . VAL A 1 84 ? -17.610 -5.114 7.087 1.00 93.56 84 VAL A O 1
ATOM 692 N N . VAL A 1 85 ? -17.306 -7.281 7.531 1.00 89.38 85 VAL A N 1
ATOM 693 C CA . VAL A 1 85 ? -15.916 -7.121 7.983 1.00 89.38 85 VAL A CA 1
ATOM 694 C C . VAL A 1 85 ? -14.979 -7.338 6.799 1.00 89.38 85 VAL A C 1
ATOM 696 O O . VAL A 1 85 ? -14.899 -8.442 6.260 1.00 89.38 85 VAL A O 1
ATOM 699 N N . TRP A 1 86 ? -14.238 -6.298 6.401 1.00 85.69 86 TRP A N 1
ATOM 700 C CA . TRP A 1 86 ? -13.293 -6.400 5.287 1.00 85.69 86 TRP A CA 1
ATOM 701 C C . TRP A 1 86 ? -12.030 -7.166 5.693 1.00 85.69 86 TRP A C 1
ATOM 703 O O . TRP A 1 86 ? -11.278 -6.711 6.565 1.00 85.69 86 TRP A O 1
ATOM 713 N N . PRO A 1 87 ? -11.719 -8.298 5.034 1.00 79.25 87 PRO A N 1
ATOM 714 C CA . PRO A 1 87 ? -10.477 -8.998 5.296 1.00 79.25 87 PRO A CA 1
ATOM 715 C C . PRO A 1 87 ? -9.293 -8.162 4.806 1.00 79.25 87 PRO A C 1
ATOM 717 O O . PRO A 1 87 ? -9.375 -7.418 3.827 1.00 79.25 87 PRO A O 1
ATOM 720 N N . LYS A 1 88 ? -8.136 -8.330 5.453 1.00 78.00 88 LYS A N 1
ATOM 721 C CA . LYS A 1 88 ? -6.878 -7.758 4.955 1.00 78.00 88 LYS A CA 1
ATOM 722 C C . LYS A 1 88 ? -6.655 -8.205 3.506 1.00 78.00 88 LYS A C 1
ATOM 724 O O . LYS A 1 88 ? -6.726 -9.401 3.218 1.00 78.00 88 LYS A O 1
ATOM 729 N N . SER A 1 89 ? -6.375 -7.276 2.599 1.00 74.12 89 SER A N 1
ATOM 730 C CA . SER A 1 89 ? -6.012 -7.635 1.232 1.00 74.12 89 SER A CA 1
ATOM 731 C C . SER A 1 89 ? -4.613 -8.260 1.229 1.00 74.12 89 SER A C 1
ATOM 733 O O . SER A 1 89 ? -3.643 -7.690 1.732 1.00 74.12 89 SER A O 1
ATOM 735 N N . CYS A 1 90 ? -4.500 -9.468 0.686 1.00 70.31 90 CYS A N 1
ATOM 736 C CA . CYS A 1 90 ? -3.224 -10.099 0.382 1.00 70.31 90 CYS A CA 1
ATOM 737 C C . CYS A 1 90 ? -3.301 -10.701 -1.019 1.00 70.31 90 CYS A C 1
ATOM 739 O O . CYS A 1 90 ? -4.367 -11.125 -1.467 1.00 70.31 90 CYS A O 1
ATOM 741 N N . CYS A 1 91 ? -2.174 -10.715 -1.731 1.00 72.62 91 CYS A N 1
ATOM 742 C CA . CYS A 1 91 ? -2.094 -11.492 -2.960 1.00 72.62 91 CYS A CA 1
ATOM 743 C C . CYS A 1 91 ? -2.323 -12.954 -2.580 1.00 72.62 91 CYS A C 1
ATOM 745 O O . CYS A 1 91 ? -1.614 -13.447 -1.703 1.00 72.62 91 CYS A O 1
ATOM 747 N N . ARG A 1 92 ? -3.319 -13.599 -3.199 1.00 69.94 92 ARG A N 1
ATOM 748 C CA . ARG A 1 92 ? -3.611 -15.011 -2.938 1.00 69.94 92 ARG A CA 1
ATOM 749 C C . ARG A 1 92 ? -2.372 -15.846 -3.245 1.00 69.94 92 ARG A C 1
ATOM 751 O O . ARG A 1 92 ? -1.815 -16.394 -2.320 1.00 69.94 92 ARG A O 1
ATOM 758 N N . HIS A 1 93 ? -1.813 -15.704 -4.443 1.00 69.56 93 HIS A N 1
ATOM 759 C CA . HIS A 1 93 ? -0.645 -16.439 -4.950 1.00 69.56 93 HIS A CA 1
ATOM 760 C C . HIS A 1 93 ? 0.734 -16.011 -4.413 1.00 69.56 93 HIS A C 1
ATOM 762 O O . HIS A 1 93 ? 1.743 -16.269 -5.061 1.00 69.56 93 HIS A O 1
ATOM 768 N N . CYS A 1 94 ? 0.832 -15.248 -3.319 1.00 72.00 94 CYS A N 1
ATOM 769 C CA . CYS A 1 94 ? 2.137 -14.755 -2.867 1.00 72.00 94 CYS A CA 1
ATOM 770 C C . CYS A 1 94 ? 2.758 -15.700 -1.828 1.00 72.00 94 CYS A C 1
ATOM 772 O O . CYS A 1 94 ? 2.369 -15.612 -0.660 1.00 72.00 94 CYS A O 1
ATOM 774 N N . PRO A 1 95 ? 3.790 -16.496 -2.178 1.00 66.38 95 PRO A N 1
ATOM 775 C CA . PRO A 1 95 ? 4.465 -17.354 -1.199 1.00 66.38 95 PRO A CA 1
ATOM 776 C C . PRO A 1 95 ? 5.198 -16.550 -0.113 1.00 66.38 95 PRO A C 1
ATOM 778 O O . PRO A 1 95 ? 5.388 -17.010 1.006 1.00 66.38 95 PRO A O 1
ATOM 781 N N . TYR A 1 96 ? 5.530 -15.287 -0.397 1.00 69.50 96 TYR A N 1
ATOM 782 C CA . TYR A 1 96 ? 6.267 -14.392 0.503 1.00 69.50 96 TYR A CA 1
ATOM 783 C C . TYR A 1 96 ? 5.364 -13.509 1.382 1.00 69.50 96 TYR A C 1
ATOM 785 O O . TYR A 1 96 ? 5.791 -12.457 1.855 1.00 69.50 96 TYR A O 1
ATOM 793 N N . ALA A 1 97 ? 4.086 -13.867 1.548 1.00 63.97 97 ALA A N 1
ATOM 794 C CA . ALA A 1 97 ? 3.127 -13.050 2.298 1.00 63.97 97 ALA A CA 1
ATOM 795 C C . ALA A 1 97 ? 3.293 -13.146 3.828 1.00 63.97 97 ALA A C 1
ATOM 797 O O . ALA A 1 97 ? 2.609 -12.431 4.566 1.00 63.97 97 ALA A O 1
ATOM 798 N N . GLY A 1 98 ? 4.184 -14.019 4.303 1.00 61.88 98 GLY A N 1
ATOM 799 C CA . GLY A 1 98 ? 4.508 -14.152 5.713 1.00 61.88 98 GLY A CA 1
ATOM 800 C C . GLY A 1 98 ? 5.416 -13.022 6.189 1.00 61.88 98 GLY A C 1
ATOM 801 O O 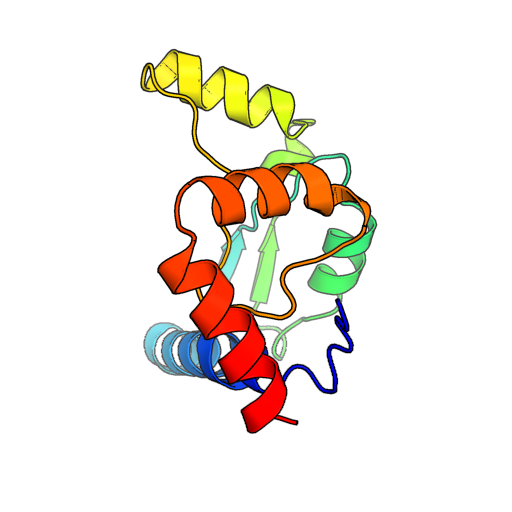. GLY A 1 98 ? 6.614 -13.002 5.937 1.00 61.88 98 GLY A O 1
ATOM 802 N N . CYS A 1 99 ? 4.845 -12.062 6.905 1.00 65.44 99 CYS A N 1
ATOM 803 C CA . CYS A 1 99 ? 5.576 -11.412 7.982 1.00 65.44 99 CYS A CA 1
ATOM 804 C C . CYS A 1 99 ? 5.191 -12.117 9.285 1.00 65.44 99 CYS A C 1
ATOM 806 O O . CYS A 1 99 ? 4.064 -12.599 9.408 1.00 65.44 99 CYS A O 1
ATOM 808 N N . GLN A 1 100 ? 6.094 -12.162 10.267 1.00 65.25 100 GLN A N 1
ATOM 809 C CA . GLN A 1 100 ? 5.838 -12.835 11.548 1.00 65.25 100 GLN A CA 1
ATOM 810 C C . GLN A 1 100 ? 4.525 -12.366 12.202 1.00 65.25 100 GLN A C 1
ATOM 812 O O . GLN A 1 100 ? 3.755 -13.180 12.699 1.00 65.25 100 GLN A O 1
ATOM 817 N N . ALA A 1 101 ? 4.230 -11.065 12.116 1.00 69.25 101 ALA A N 1
ATOM 818 C CA . ALA A 1 101 ? 3.014 -10.468 12.662 1.00 69.25 101 ALA A CA 1
ATOM 819 C C . ALA A 1 101 ? 1.719 -10.849 11.919 1.00 69.25 101 ALA A C 1
ATOM 821 O O . ALA A 1 101 ? 0.647 -10.703 12.485 1.00 69.25 101 ALA A O 1
ATOM 822 N N . GLY A 1 102 ? 1.794 -11.297 10.661 1.00 73.75 102 GLY A N 1
ATOM 823 C CA . GLY A 1 102 ? 0.625 -11.682 9.858 1.00 73.75 102 GLY A CA 1
ATOM 824 C C . GLY A 1 102 ? 0.438 -13.191 9.722 1.00 73.75 102 GLY A C 1
ATOM 825 O O . GLY A 1 102 ? -0.396 -13.634 8.932 1.00 73.75 102 GLY A O 1
ATOM 826 N N . TRP A 1 103 ? 1.255 -13.992 10.412 1.00 77.25 103 TRP A N 1
ATOM 827 C CA . TRP A 1 103 ? 1.220 -15.446 10.287 1.00 77.25 103 TRP A CA 1
ATOM 828 C C . TRP A 1 103 ? -0.106 -16.076 10.741 1.00 77.25 103 TRP A C 1
ATOM 830 O O . TRP A 1 103 ? -0.589 -16.946 10.015 1.00 77.25 103 TRP A O 1
ATOM 840 N N . PRO A 1 104 ? -0.744 -15.650 11.853 1.00 81.62 104 PRO A N 1
ATOM 841 C CA . PRO A 1 104 ? -2.030 -16.215 12.263 1.00 81.62 104 PRO A CA 1
ATOM 842 C C . PRO A 1 104 ? -3.109 -16.091 11.180 1.00 81.62 104 PRO A C 1
ATOM 844 O O . PRO A 1 104 ? -3.782 -17.072 10.862 1.00 81.62 104 PRO A O 1
ATOM 847 N N . GLU A 1 105 ? -3.236 -14.925 10.541 1.00 78.19 105 GLU A N 1
ATOM 848 C CA . GLU A 1 105 ? -4.220 -14.728 9.475 1.00 78.19 105 GLU A CA 1
ATOM 849 C C . GLU A 1 105 ? -3.858 -15.479 8.191 1.00 78.19 105 GLU A C 1
ATOM 851 O O . GLU A 1 105 ? -4.755 -15.912 7.466 1.00 78.19 105 GLU A O 1
ATOM 856 N N . GLN A 1 106 ? -2.567 -15.654 7.890 1.00 77.81 106 GLN A N 1
ATOM 857 C CA . GLN A 1 106 ? -2.146 -16.475 6.750 1.00 77.81 106 GLN A CA 1
ATOM 858 C C . GLN A 1 106 ? -2.416 -17.960 6.983 1.00 77.81 106 GLN A C 1
ATOM 860 O O . GLN A 1 106 ? -2.909 -18.639 6.085 1.00 77.81 106 GLN A O 1
ATOM 865 N N . LEU A 1 107 ? -2.171 -18.457 8.196 1.00 81.44 107 LEU A N 1
ATOM 866 C CA . LEU A 1 107 ? -2.474 -19.836 8.558 1.00 81.44 107 LEU A CA 1
ATOM 867 C C . LEU A 1 107 ? -3.979 -20.115 8.458 1.00 81.44 107 LEU A C 1
ATOM 869 O O . LEU A 1 107 ? -4.373 -21.134 7.894 1.00 81.44 107 LEU A O 1
ATOM 873 N N . ALA A 1 108 ? -4.817 -19.184 8.927 1.00 84.56 108 ALA A N 1
ATOM 874 C CA . ALA A 1 108 ? -6.267 -19.282 8.772 1.00 84.56 108 ALA A CA 1
ATOM 875 C C . ALA A 1 108 ? -6.676 -19.383 7.292 1.00 84.56 108 ALA A C 1
ATOM 877 O O . ALA A 1 108 ? -7.493 -20.229 6.935 1.00 84.56 108 ALA A O 1
ATOM 878 N N . ARG A 1 109 ? -6.059 -18.590 6.404 1.00 80.25 109 ARG A N 1
ATOM 879 C CA . ARG A 1 109 ? -6.310 -18.676 4.954 1.00 80.25 109 ARG A CA 1
ATOM 880 C C . ARG A 1 109 ? -5.890 -20.015 4.370 1.00 80.25 109 ARG A C 1
ATOM 882 O O . ARG A 1 109 ? -6.638 -20.593 3.586 1.00 80.25 109 ARG A O 1
ATOM 889 N N . PHE A 1 110 ? -4.724 -20.521 4.761 1.00 82.31 110 PHE A N 1
ATOM 890 C CA . PHE A 1 110 ? -4.241 -21.814 4.280 1.00 82.31 110 PHE A CA 1
ATOM 891 C C . PHE A 1 110 ? -5.170 -22.952 4.698 1.00 82.31 110 PHE A C 1
ATOM 893 O O . PHE A 1 110 ? -5.455 -23.828 3.888 1.00 82.31 110 PHE A O 1
ATOM 900 N N . ALA A 1 111 ? -5.704 -22.898 5.920 1.00 87.12 111 ALA A N 1
ATOM 901 C CA . ALA A 1 111 ? -6.695 -23.860 6.386 1.00 87.12 111 ALA A CA 1
ATOM 902 C C . ALA A 1 111 ? -8.001 -23.789 5.575 1.00 87.12 111 ALA A C 1
ATOM 904 O O . ALA A 1 111 ? -8.589 -24.825 5.278 1.00 87.12 111 ALA A O 1
ATOM 905 N N . THR A 1 112 ? -8.443 -22.589 5.181 1.00 88.00 112 THR A N 1
ATOM 906 C CA . THR A 1 112 ? -9.658 -22.433 4.361 1.00 88.00 112 THR A CA 1
ATOM 907 C C . THR A 1 112 ? -9.482 -22.846 2.900 1.00 88.00 112 THR A C 1
ATOM 909 O O . THR A 1 112 ? -10.461 -23.210 2.256 1.00 88.00 112 THR A O 1
ATOM 912 N N . LEU A 1 113 ? -8.259 -22.776 2.362 1.00 86.50 113 LEU A N 1
ATOM 913 C CA . LEU A 1 113 ? -7.961 -22.982 0.940 1.00 86.50 113 LEU A CA 1
ATOM 914 C C . LEU A 1 113 ? -6.708 -23.867 0.774 1.00 86.50 113 LEU A C 1
ATOM 916 O O . LEU A 1 113 ? -5.674 -23.396 0.290 1.00 86.50 113 LEU A O 1
ATOM 920 N N . PRO A 1 114 ? -6.765 -25.153 1.172 1.00 87.19 114 PRO A N 1
ATOM 921 C CA . PRO A 1 114 ? -5.580 -26.010 1.257 1.00 87.19 114 PRO A CA 1
ATOM 922 C C . PRO A 1 114 ? -4.911 -26.267 -0.100 1.00 87.19 114 PRO A C 1
ATOM 924 O O . PRO A 1 114 ? -3.686 -26.334 -0.172 1.00 87.19 114 PRO A O 1
ATOM 927 N N . THR A 1 115 ? -5.683 -26.358 -1.187 1.00 88.69 115 THR A N 1
ATOM 928 C CA . THR A 1 115 ? -5.134 -26.532 -2.542 1.00 88.69 115 THR A CA 1
ATOM 929 C C . THR A 1 115 ? -4.338 -25.307 -2.992 1.00 88.69 115 THR A C 1
ATOM 931 O O . THR A 1 115 ? -3.239 -25.450 -3.522 1.00 88.69 115 THR A O 1
ATOM 934 N N . GLU A 1 116 ? -4.851 -24.098 -2.736 1.00 83.50 116 GLU A N 1
ATOM 935 C CA . GLU A 1 116 ? -4.132 -22.852 -3.039 1.00 83.50 116 GLU A CA 1
ATOM 936 C C . GLU A 1 116 ? -2.868 -22.740 -2.180 1.00 83.50 116 GLU A C 1
ATOM 938 O O . GLU A 1 116 ? -1.794 -22.427 -2.685 1.00 83.50 116 GLU A O 1
ATOM 943 N N . ALA A 1 117 ? -2.963 -23.085 -0.893 1.00 83.19 117 ALA A N 1
ATOM 944 C CA . ALA A 1 117 ? -1.813 -23.103 0.005 1.00 83.19 117 ALA A CA 1
ATOM 945 C C . ALA A 1 117 ? -0.705 -24.057 -0.472 1.00 83.19 117 ALA A C 1
ATOM 947 O O . ALA A 1 117 ? 0.471 -23.691 -0.441 1.00 83.19 117 ALA A O 1
ATOM 948 N N . ALA A 1 118 ? -1.068 -25.253 -0.946 1.00 85.31 118 ALA A N 1
ATOM 949 C CA . ALA A 1 118 ? -0.118 -26.197 -1.528 1.00 85.31 118 ALA A CA 1
ATOM 950 C C . ALA A 1 118 ? 0.537 -25.626 -2.793 1.00 85.31 118 ALA A C 1
ATOM 952 O O . ALA A 1 118 ? 1.760 -25.698 -2.929 1.00 85.31 118 ALA A O 1
ATOM 953 N N . GLN A 1 119 ? -0.250 -24.993 -3.671 1.00 83.81 119 GLN A N 1
ATOM 954 C CA . GLN A 1 119 ? 0.278 -24.333 -4.864 1.00 83.81 119 GLN A CA 1
ATOM 955 C C . GLN A 1 119 ? 1.289 -23.240 -4.503 1.00 83.81 119 GLN A C 1
ATOM 957 O O . GLN A 1 119 ? 2.322 -23.148 -5.151 1.00 83.81 119 GLN A O 1
ATOM 962 N N . HIS A 1 120 ? 1.070 -22.470 -3.432 1.00 78.56 120 HIS A N 1
ATOM 963 C CA . HIS A 1 120 ? 2.028 -21.440 -3.013 1.00 78.56 120 HIS A CA 1
ATOM 964 C C . HIS A 1 120 ? 3.391 -22.017 -2.632 1.00 78.56 120 HIS A C 1
ATOM 966 O O . HIS A 1 120 ? 4.417 -21.437 -2.975 1.00 78.56 120 HIS A O 1
ATOM 972 N N . ILE A 1 121 ? 3.414 -23.153 -1.931 1.00 76.94 121 ILE A N 1
ATOM 973 C CA . ILE A 1 121 ? 4.667 -23.817 -1.545 1.00 76.94 121 ILE A CA 1
ATOM 974 C C . ILE A 1 121 ? 5.396 -24.330 -2.795 1.00 76.94 121 ILE A C 1
ATOM 976 O O . ILE A 1 121 ? 6.616 -24.201 -2.895 1.00 76.94 121 ILE A O 1
ATOM 980 N N . ILE A 1 122 ? 4.652 -24.874 -3.764 1.00 82.50 122 ILE A N 1
ATOM 981 C CA . ILE A 1 122 ? 5.201 -25.311 -5.054 1.00 82.50 122 ILE A CA 1
ATOM 982 C C . ILE A 1 122 ? 5.764 -24.114 -5.826 1.00 82.50 122 ILE A C 1
ATOM 984 O O . ILE A 1 122 ? 6.902 -24.178 -6.283 1.00 82.50 122 ILE A O 1
ATOM 988 N N . ASP A 1 123 ? 5.003 -23.022 -5.930 1.00 78.00 123 ASP A N 1
ATOM 989 C CA . ASP A 1 123 ? 5.403 -21.794 -6.620 1.00 78.00 123 ASP A CA 1
ATOM 990 C C . ASP A 1 123 ? 6.684 -21.211 -6.019 1.00 78.00 123 ASP A C 1
ATOM 992 O O . ASP A 1 123 ? 7.570 -20.789 -6.759 1.00 78.00 123 ASP A O 1
ATOM 996 N N . GLU A 1 124 ? 6.814 -21.216 -4.687 1.00 74.88 124 GLU A N 1
ATOM 997 C CA . GLU A 1 124 ? 8.056 -20.822 -4.022 1.00 74.88 124 GLU A CA 1
ATOM 998 C C . GLU A 1 124 ? 9.220 -21.709 -4.459 1.00 74.88 124 GLU A C 1
ATOM 1000 O O . GLU A 1 124 ? 10.253 -21.187 -4.865 1.00 74.88 124 GLU A O 1
ATOM 1005 N N . TYR A 1 125 ? 9.043 -23.031 -4.422 1.00 76.38 125 TYR A N 1
ATOM 1006 C CA . TYR A 1 125 ? 10.084 -23.990 -4.781 1.00 76.38 125 TYR A CA 1
ATOM 1007 C C . TYR A 1 125 ? 10.558 -23.844 -6.235 1.00 76.38 125 TYR A C 1
ATOM 1009 O O . TYR A 1 125 ? 11.758 -23.891 -6.484 1.00 76.38 125 TYR A O 1
ATOM 1017 N N . VAL A 1 126 ? 9.641 -23.645 -7.188 1.00 77.12 126 VAL A N 1
ATOM 1018 C CA . VAL A 1 126 ? 9.983 -23.543 -8.622 1.00 77.12 126 VAL A CA 1
ATOM 1019 C C . VAL A 1 126 ? 10.463 -22.153 -9.049 1.00 77.12 126 VAL A C 1
ATOM 1021 O O . VAL A 1 126 ? 11.034 -22.017 -10.128 1.00 77.12 126 VAL A O 1
ATOM 1024 N N . CYS A 1 127 ? 10.196 -21.112 -8.251 1.00 66.88 127 CYS A N 1
ATOM 1025 C CA . CYS A 1 127 ? 10.609 -19.735 -8.545 1.00 66.88 127 CYS A CA 1
ATOM 1026 C C . CYS A 1 127 ? 11.920 -19.313 -7.854 1.00 66.88 127 CYS A C 1
ATOM 1028 O O . CYS A 1 127 ? 12.342 -18.164 -8.045 1.00 66.88 127 CYS A O 1
ATOM 1030 N N . LEU A 1 128 ? 12.519 -20.191 -7.040 1.00 57.09 128 LEU A N 1
ATOM 1031 C CA . LEU A 1 128 ? 13.878 -20.050 -6.501 1.00 57.09 128 LEU A CA 1
ATOM 1032 C C . LEU A 1 128 ? 14.923 -20.326 -7.589 1.00 57.09 128 LEU A C 1
ATOM 1034 O O . LEU A 1 128 ? 15.898 -19.541 -7.639 1.00 57.09 128 LEU A O 1
#

Foldseek 3Di:
DDLPCDPVVVCCVVPVVVVVVVCCVPQNQAADEDEDADALVCVVVVVVVVVCCVNVRYDYDHVNNVVNHDPVNVQVVCCVVPVDGDDDDDDLLALNRDDPVCVVVVVVVCVVPVVSVVNSVVCVVVVD